Protein AF-A0A7W1SF21-F1 (afdb_monomer_lite)

Secondary structure (DSSP, 8-state):
-HHHHHHH--SSSS-TTHHHHHHHHHHHTT---GGG-SSHHHHHHHHIIIIIIIITHHHHHSS--HHHHHHTTT-S------PPPP---HHHHHHHHH----

Sequence (102 aa):
VKVAVNRVNVTQGPAGENGSRLRARLASEKKRLAILGDDDETANLQYIKHFVLDVASEGLRGVPSDREVGRQYGLEYAERFHYIGPGPNAVNHYIERHAEPL

pLDDT: mean 94.41, std 4.71, range [76.88, 98.5]

Foldseek 3Di:
DVLVVQCVPCPDFDAHQVQVVVQVVQVVVVHDDPQCPDDRVSSRSSCCQDQCQAVPVCVGPVDHHQCVVQVVVVGNGHDDDDDDDDDPPVVVVCCVVDPDDD

Radius of gyration: 21.03 Å; chains: 1; bounding box: 60×22×54 Å

Structure (mmCIF, N/CA/C/O backbone):
data_AF-A0A7W1SF21-F1
#
_entry.id   AF-A0A7W1SF21-F1
#
loop_
_atom_site.group_PDB
_atom_site.id
_atom_site.type_symbol
_atom_site.label_atom_id
_atom_site.label_alt_id
_atom_site.label_comp_id
_atom_site.label_asym_id
_atom_site.label_entity_id
_atom_site.label_seq_id
_atom_site.pdbx_PDB_ins_code
_atom_site.Cartn_x
_atom_site.Cartn_y
_atom_site.Cartn_z
_atom_site.occupancy
_atom_site.B_iso_or_equiv
_atom_site.auth_seq_id
_atom_site.auth_comp_id
_atom_site.auth_asym_id
_atom_site.auth_atom_id
_atom_site.pdbx_PDB_model_num
ATOM 1 N N . VAL A 1 1 ? -2.318 -10.436 -2.784 1.00 80.88 1 VAL A N 1
ATOM 2 C CA . VAL A 1 1 ? -0.859 -10.230 -2.980 1.00 80.88 1 VAL A CA 1
ATOM 3 C C . VAL A 1 1 ? -0.432 -8.791 -2.681 1.00 80.88 1 VAL A C 1
ATOM 5 O O . VAL A 1 1 ? 0.312 -8.611 -1.731 1.00 80.88 1 VAL A O 1
ATOM 8 N N . LYS A 1 2 ? -0.940 -7.762 -3.384 1.00 91.25 2 LYS A N 1
ATOM 9 C CA . LYS A 1 2 ? -0.529 -6.347 -3.202 1.00 91.25 2 LYS A CA 1
ATOM 10 C C . LYS A 1 2 ? -0.529 -5.839 -1.751 1.00 91.25 2 LYS A C 1
ATOM 12 O O . LYS A 1 2 ? 0.474 -5.303 -1.301 1.00 91.25 2 LYS A O 1
ATOM 17 N N . VAL A 1 3 ? -1.630 -6.034 -1.018 1.00 93.31 3 VAL A N 1
ATOM 18 C CA . VAL A 1 3 ? -1.767 -5.574 0.379 1.00 93.31 3 VAL A CA 1
ATOM 19 C C . VAL A 1 3 ? -0.692 -6.187 1.284 1.00 93.31 3 VAL A C 1
ATOM 21 O O . VAL A 1 3 ? -0.043 -5.466 2.031 1.00 93.31 3 VAL A O 1
ATOM 24 N N . ALA A 1 4 ? -0.448 -7.494 1.159 1.00 92.94 4 ALA A N 1
ATOM 25 C CA . ALA A 1 4 ? 0.569 -8.196 1.941 1.00 92.94 4 ALA A CA 1
ATOM 26 C C . ALA A 1 4 ? 1.997 -7.720 1.612 1.00 92.94 4 ALA A C 1
ATOM 28 O O . ALA A 1 4 ? 2.813 -7.566 2.514 1.00 92.94 4 ALA A O 1
ATOM 29 N N . VAL A 1 5 ? 2.289 -7.418 0.340 1.00 92.31 5 VAL A N 1
ATOM 30 C CA . VAL A 1 5 ? 3.588 -6.845 -0.064 1.00 92.31 5 VAL A CA 1
ATOM 31 C C . VAL A 1 5 ? 3.752 -5.423 0.480 1.00 92.31 5 VAL A C 1
ATOM 33 O O . VAL A 1 5 ? 4.786 -5.076 1.032 1.00 92.31 5 VAL A O 1
ATOM 36 N N . ASN A 1 6 ? 2.710 -4.599 0.413 1.00 93.00 6 ASN A N 1
ATOM 37 C CA . ASN A 1 6 ? 2.751 -3.256 0.989 1.00 93.00 6 ASN A CA 1
ATOM 38 C C . ASN A 1 6 ? 2.904 -3.285 2.523 1.00 93.00 6 ASN A C 1
ATOM 40 O O . ASN A 1 6 ? 3.527 -2.389 3.088 1.00 93.00 6 ASN A O 1
ATOM 44 N N . ARG A 1 7 ? 2.387 -4.315 3.206 1.00 96.12 7 ARG A N 1
ATOM 45 C CA . ARG A 1 7 ? 2.556 -4.487 4.658 1.00 96.12 7 ARG A CA 1
ATOM 46 C C . ARG A 1 7 ? 4.018 -4.679 5.054 1.00 96.12 7 ARG A C 1
ATOM 48 O O . ARG A 1 7 ? 4.402 -4.260 6.140 1.00 96.12 7 ARG A O 1
ATOM 55 N N . VAL A 1 8 ? 4.846 -5.295 4.210 1.00 93.81 8 VAL A N 1
ATOM 56 C CA . VAL A 1 8 ? 6.270 -5.498 4.536 1.00 93.81 8 VAL A CA 1
ATOM 57 C C . VAL A 1 8 ? 7.139 -4.258 4.277 1.00 93.81 8 VAL A C 1
ATOM 59 O O . VAL A 1 8 ? 8.273 -4.207 4.747 1.00 93.81 8 VAL A O 1
ATOM 62 N N . ASN A 1 9 ? 6.608 -3.218 3.622 1.00 89.94 9 ASN A N 1
ATOM 63 C CA . ASN A 1 9 ? 7.308 -1.948 3.394 1.00 89.94 9 ASN A CA 1
ATOM 64 C C . ASN A 1 9 ? 7.264 -1.051 4.646 1.00 89.94 9 ASN A C 1
ATOM 66 O O . ASN A 1 9 ? 6.506 -0.085 4.706 1.00 89.94 9 ASN A O 1
ATOM 70 N N . VAL A 1 10 ? 8.064 -1.390 5.662 1.00 90.38 10 VAL A N 1
ATOM 71 C CA . VAL A 1 10 ? 8.055 -0.721 6.982 1.00 90.38 10 VAL A CA 1
ATOM 72 C C . VAL A 1 10 ? 9.001 0.479 7.101 1.00 90.38 10 VAL A C 1
ATOM 74 O O . VAL A 1 10 ? 8.852 1.285 8.017 1.00 90.38 10 VAL A O 1
ATOM 77 N N . THR A 1 11 ? 9.982 0.606 6.204 1.00 82.62 11 THR A N 1
ATOM 78 C CA . THR A 1 11 ? 11.030 1.639 6.288 1.00 82.62 11 THR A CA 1
ATOM 79 C C . THR A 1 11 ? 10.662 2.920 5.550 1.00 82.62 11 THR A C 1
ATOM 81 O O . THR A 1 11 ? 10.878 4.012 6.070 1.00 82.62 11 THR A O 1
ATOM 84 N N . GLN A 1 12 ? 10.119 2.803 4.338 1.00 76.88 12 GLN A N 1
ATOM 85 C CA . GLN A 1 12 ? 9.771 3.935 3.487 1.00 76.88 12 GLN A CA 1
ATOM 86 C C . GLN A 1 12 ? 8.418 3.709 2.815 1.00 76.88 12 GLN A C 1
ATOM 88 O O . GLN A 1 12 ? 8.141 2.639 2.274 1.00 76.88 12 GLN A O 1
ATOM 93 N N . GLY A 1 13 ? 7.597 4.758 2.820 1.00 83.56 13 GLY A N 1
ATOM 94 C CA . GLY A 1 13 ? 6.306 4.791 2.147 1.00 83.56 13 GLY A CA 1
ATOM 95 C C . GLY A 1 13 ? 5.103 4.773 3.094 1.00 83.56 13 GLY A C 1
ATOM 96 O O . GLY A 1 13 ? 5.235 4.650 4.311 1.00 83.56 13 GLY A O 1
ATOM 97 N N . PRO A 1 14 ? 3.898 4.926 2.529 1.00 90.12 14 PRO A N 1
ATOM 98 C CA . PRO A 1 14 ? 2.676 5.130 3.298 1.00 90.12 14 PRO A CA 1
ATOM 99 C C . PRO A 1 14 ? 2.079 3.843 3.882 1.00 90.12 14 PRO A C 1
ATOM 101 O O . PRO A 1 14 ? 1.096 3.914 4.609 1.00 90.12 14 PRO A O 1
ATOM 104 N N . ALA A 1 15 ? 2.632 2.673 3.565 1.00 94.19 15 ALA A N 1
ATOM 105 C CA . ALA A 1 15 ? 2.119 1.376 3.995 1.00 94.19 15 ALA A CA 1
ATOM 106 C C . ALA A 1 15 ? 2.767 0.906 5.317 1.00 94.19 15 ALA A C 1
ATOM 108 O O . ALA A 1 15 ? 2.882 1.692 6.256 1.00 94.19 15 ALA A O 1
ATOM 109 N N . GLY A 1 16 ? 3.139 -0.373 5.427 1.00 95.62 16 GLY A N 1
ATO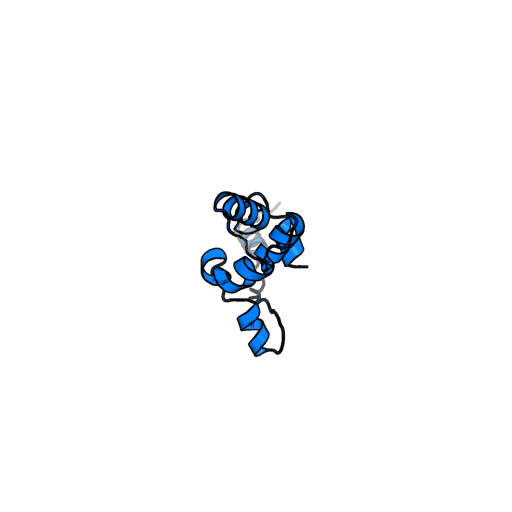M 110 C CA . GLY A 1 16 ? 3.749 -0.908 6.642 1.00 95.62 16 GLY A CA 1
ATOM 111 C C . GLY A 1 16 ? 2.789 -0.928 7.835 1.00 95.62 16 GLY A C 1
ATOM 112 O O . GLY A 1 16 ? 1.661 -1.411 7.739 1.00 95.62 16 GLY A O 1
ATOM 113 N N . GLU A 1 17 ? 3.248 -0.378 8.958 1.00 97.19 17 GLU A N 1
ATOM 114 C CA . GLU A 1 17 ? 2.565 -0.409 10.261 1.00 97.19 17 GLU A CA 1
ATOM 115 C C . GLU A 1 17 ? 1.677 0.821 10.522 1.00 97.19 17 GLU A C 1
ATOM 117 O O . GLU A 1 17 ? 1.293 1.120 11.654 1.00 97.19 17 GLU A O 1
ATOM 122 N N . ASN A 1 18 ? 1.365 1.605 9.488 1.00 96.94 18 ASN A N 1
ATOM 123 C CA . ASN A 1 18 ? 0.589 2.832 9.674 1.00 96.94 18 ASN A CA 1
ATOM 124 C C . ASN A 1 18 ? -0.856 2.571 10.134 1.00 96.94 18 ASN A C 1
ATOM 126 O O . ASN A 1 18 ? -1.454 3.443 10.765 1.00 96.94 18 ASN A O 1
ATOM 130 N N . GLY A 1 19 ? -1.399 1.374 9.895 1.00 97.44 19 GLY A N 1
ATOM 131 C CA . GLY A 1 19 ? -2.720 0.989 10.388 1.00 97.44 19 GLY A CA 1
ATOM 132 C C . GLY A 1 19 ? -2.766 0.826 11.905 1.00 97.44 19 GLY A C 1
ATOM 133 O O . GLY A 1 19 ? -3.642 1.403 12.552 1.00 97.44 19 GLY A O 1
ATOM 134 N N . SER A 1 20 ? -1.800 0.116 12.491 1.00 98.00 20 SER A N 1
ATOM 135 C CA . SER A 1 20 ? -1.690 -0.043 13.945 1.00 98.00 20 SER A CA 1
ATOM 136 C C . SER A 1 20 ? -1.401 1.293 14.633 1.00 98.00 20 SER A C 1
ATOM 138 O O . SER A 1 20 ? -2.036 1.624 15.636 1.00 98.00 20 SER A O 1
ATOM 140 N N . ARG A 1 21 ? -0.539 2.133 14.042 1.00 97.62 21 ARG A N 1
ATOM 141 C CA . ARG A 1 21 ? -0.276 3.500 14.530 1.00 97.62 21 ARG A CA 1
ATOM 142 C C . ARG A 1 21 ? -1.534 4.366 14.513 1.00 97.62 21 ARG A C 1
ATOM 144 O O . ARG A 1 21 ? -1.818 5.053 15.495 1.00 97.62 21 ARG A O 1
ATOM 151 N N . LEU A 1 22 ? -2.315 4.313 13.430 1.00 97.69 22 LEU A N 1
ATOM 152 C CA . LEU A 1 22 ? -3.591 5.022 13.343 1.00 97.69 22 LEU A CA 1
ATOM 153 C C . LEU A 1 22 ? -4.583 4.511 14.395 1.00 97.69 22 LEU A C 1
ATOM 155 O O . LEU A 1 22 ? -5.214 5.317 15.077 1.00 97.69 22 LEU A O 1
ATOM 159 N N . ARG A 1 23 ? -4.696 3.189 14.569 1.00 98.38 23 ARG A N 1
ATOM 160 C CA . ARG A 1 23 ? -5.555 2.566 15.586 1.00 98.38 23 ARG A CA 1
ATOM 161 C C . ARG A 1 23 ? -5.177 3.026 16.998 1.00 98.38 23 ARG A C 1
ATOM 163 O O . ARG A 1 23 ? -6.054 3.469 17.738 1.00 98.38 23 ARG A O 1
ATOM 170 N N . ALA A 1 24 ? -3.892 2.989 17.348 1.00 98.44 24 ALA A N 1
ATOM 171 C CA . ALA A 1 24 ? -3.388 3.437 18.646 1.00 98.44 24 ALA A CA 1
ATOM 172 C C . ALA A 1 24 ? -3.671 4.927 18.893 1.00 98.44 24 ALA A C 1
ATOM 174 O O . ALA A 1 24 ? -4.166 5.306 19.957 1.00 98.44 24 ALA A O 1
ATOM 175 N N . ARG A 1 25 ? -3.434 5.774 17.883 1.00 98.50 25 ARG A N 1
ATOM 176 C CA . ARG A 1 25 ? -3.755 7.202 17.952 1.00 98.50 25 ARG A CA 1
ATOM 177 C C . ARG A 1 25 ? -5.250 7.425 18.191 1.00 98.50 25 ARG A C 1
ATOM 179 O O . ARG A 1 25 ? -5.609 8.155 19.110 1.00 98.50 25 ARG A O 1
ATOM 186 N N . LEU A 1 26 ? -6.125 6.790 17.410 1.00 98.38 26 LEU A N 1
ATOM 187 C CA . LEU A 1 26 ? -7.575 6.925 17.578 1.00 98.38 26 LEU A CA 1
ATOM 188 C C . 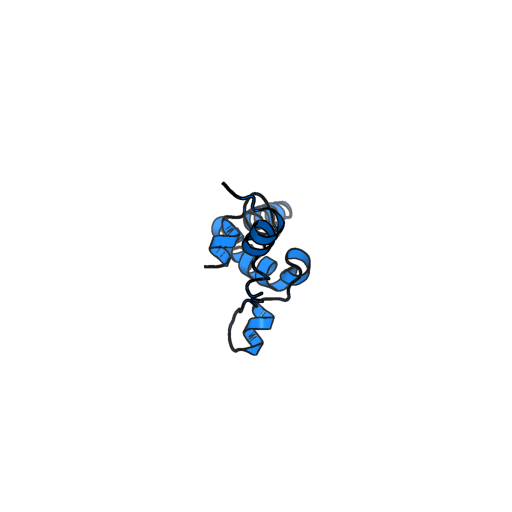LEU A 1 26 ? -8.020 6.485 18.977 1.00 98.38 26 LEU A C 1
ATOM 190 O O . LEU A 1 26 ? -8.806 7.192 19.604 1.00 98.38 26 LEU A O 1
ATOM 194 N N . ALA A 1 27 ? -7.463 5.391 19.500 1.00 98.06 27 ALA A N 1
ATOM 195 C CA . ALA A 1 27 ? -7.750 4.932 20.855 1.00 98.06 27 ALA A CA 1
ATOM 196 C C . ALA A 1 27 ? -7.360 5.975 21.920 1.00 98.06 27 ALA A C 1
ATOM 198 O O . ALA A 1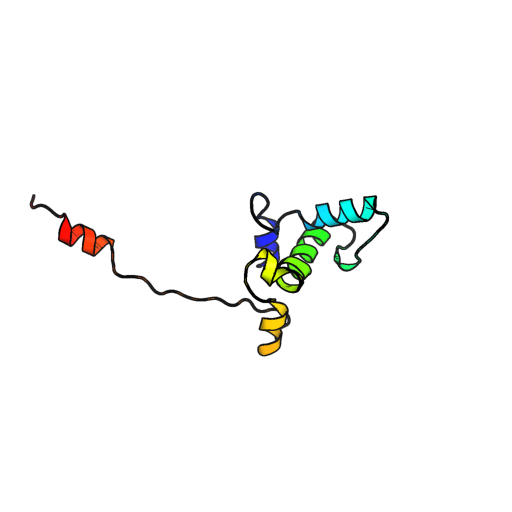 27 ? -8.155 6.240 22.822 1.00 98.06 27 ALA A O 1
ATOM 199 N N . SER A 1 28 ? -6.200 6.637 21.784 1.00 98.31 28 SER A N 1
ATOM 200 C CA . SER A 1 28 ? -5.816 7.742 22.683 1.00 98.31 28 SER A CA 1
ATOM 201 C C . SER A 1 28 ? -6.766 8.946 22.604 1.00 98.31 28 SER A C 1
ATOM 203 O O . SER A 1 28 ? -6.962 9.652 23.590 1.00 98.31 28 SER A O 1
ATOM 205 N N . GLU A 1 29 ? -7.423 9.136 21.457 1.00 98.44 29 GLU A N 1
ATOM 206 C CA . GLU A 1 29 ? -8.451 10.156 21.237 1.00 98.44 29 GLU A CA 1
ATOM 207 C C . GLU A 1 29 ? -9.868 9.680 21.631 1.00 98.44 29 GLU A C 1
ATOM 209 O O . GLU A 1 29 ? -10.839 10.394 21.381 1.00 98.44 29 GLU A O 1
ATOM 214 N N . LYS A 1 30 ? -10.020 8.484 22.227 1.00 98.38 30 LYS A N 1
ATOM 215 C CA . LYS A 1 30 ? -11.316 7.828 22.515 1.00 98.38 30 LYS A CA 1
ATOM 216 C C . LYS A 1 30 ? -12.194 7.625 21.269 1.00 98.38 30 LYS A C 1
ATOM 218 O O . LYS A 1 30 ? -13.422 7.655 21.346 1.00 98.38 30 LYS A O 1
ATOM 223 N N . LYS A 1 31 ? -11.568 7.412 20.111 1.00 98.50 31 LYS A N 1
ATOM 224 C CA . LYS A 1 31 ? -12.211 7.152 18.816 1.00 98.50 31 LYS A CA 1
ATOM 225 C C . LYS A 1 31 ? -11.872 5.751 18.315 1.00 98.50 31 LYS A C 1
ATOM 227 O O . LYS A 1 31 ? -10.881 5.145 18.714 1.00 98.50 31 LYS A O 1
ATOM 232 N N . ARG A 1 32 ? -12.679 5.252 17.378 1.00 97.44 32 ARG A N 1
ATOM 233 C CA . ARG A 1 32 ? -12.441 3.989 16.672 1.00 97.44 32 ARG A CA 1
ATOM 234 C C . ARG A 1 32 ? -12.913 4.097 15.227 1.00 97.44 32 ARG A C 1
ATOM 236 O O . ARG A 1 32 ? -13.929 4.726 14.950 1.00 97.44 32 ARG A O 1
ATOM 243 N N . LEU A 1 33 ? -12.206 3.416 14.329 1.00 97.81 33 LEU A N 1
ATOM 244 C CA . LEU A 1 33 ? -12.688 3.095 12.988 1.00 97.81 33 LEU A CA 1
ATOM 245 C C . LEU A 1 33 ? -12.903 1.586 12.894 1.00 97.81 33 LEU A C 1
ATOM 247 O O . LEU A 1 33 ? -11.955 0.822 13.046 1.00 97.81 33 LEU A O 1
ATOM 251 N N . ALA A 1 34 ? -14.144 1.156 12.648 1.00 98.06 34 ALA A N 1
ATOM 252 C CA . ALA A 1 34 ? -14.489 -0.268 12.586 1.00 98.06 34 ALA A CA 1
ATOM 253 C C . ALA A 1 34 ? -13.681 -1.021 11.517 1.00 98.06 34 ALA A C 1
ATOM 255 O O . ALA A 1 34 ? -13.273 -2.155 11.745 1.00 98.06 34 ALA A O 1
ATOM 256 N N . ILE A 1 35 ? -13.378 -0.358 10.396 1.00 97.38 35 ILE A N 1
ATOM 257 C CA . ILE A 1 35 ? -12.595 -0.932 9.296 1.00 97.38 35 ILE A CA 1
ATOM 258 C C . ILE A 1 35 ? -11.173 -1.339 9.697 1.00 97.38 35 ILE A C 1
ATOM 260 O O . ILE A 1 35 ? -10.601 -2.181 9.026 1.00 97.38 35 ILE A O 1
ATOM 264 N N . LEU A 1 36 ? -10.597 -0.783 10.771 1.00 97.88 36 LEU A N 1
ATOM 265 C CA . LEU A 1 36 ? -9.251 -1.153 11.230 1.00 97.88 36 LEU A CA 1
ATOM 266 C C . LEU A 1 36 ? -9.238 -2.455 12.049 1.00 97.88 36 LEU A C 1
ATOM 268 O O . LEU A 1 36 ? -8.172 -2.898 12.455 1.00 97.88 36 LEU A O 1
ATOM 272 N N . GLY A 1 37 ? -10.397 -3.071 12.298 1.00 97.31 37 GLY A N 1
ATOM 273 C CA . GLY A 1 37 ? -10.486 -4.293 13.091 1.00 97.31 37 GLY A CA 1
ATOM 274 C C . GLY A 1 37 ? -10.074 -4.098 14.551 1.00 97.31 37 GLY A C 1
ATOM 275 O O . GLY A 1 37 ? -10.073 -2.981 15.081 1.00 97.31 37 GLY A O 1
ATOM 276 N N . ASP A 1 38 ? -9.771 -5.214 15.209 1.00 97.12 38 ASP A N 1
ATOM 277 C CA . ASP A 1 38 ? -9.507 -5.259 16.649 1.00 97.12 38 ASP A CA 1
ATOM 278 C C . ASP A 1 38 ? -8.033 -5.536 16.989 1.00 97.12 38 ASP A C 1
ATOM 280 O O . ASP A 1 38 ? -7.623 -5.273 18.121 1.00 97.12 38 ASP A O 1
ATOM 284 N N . ASP A 1 39 ? -7.224 -5.962 16.016 1.00 98.06 39 ASP A N 1
ATOM 285 C CA . ASP A 1 39 ? -5.792 -6.239 16.154 1.00 98.06 39 ASP A CA 1
ATOM 286 C C . ASP A 1 39 ? -4.940 -5.445 15.149 1.00 98.06 39 ASP A C 1
ATOM 288 O O . ASP A 1 39 ? -5.434 -4.894 14.162 1.00 98.06 39 ASP A O 1
ATOM 292 N N . ASP A 1 40 ? -3.640 -5.369 15.424 1.00 98.12 40 ASP A N 1
ATOM 293 C CA . ASP A 1 40 ? -2.708 -4.530 14.673 1.00 98.12 40 ASP A CA 1
ATOM 294 C C . ASP A 1 40 ? -2.421 -5.052 13.258 1.00 98.12 40 ASP A C 1
ATOM 296 O O . ASP A 1 40 ? -2.231 -4.248 12.342 1.00 98.12 40 ASP A O 1
ATOM 300 N N . GLU A 1 41 ? -2.421 -6.371 13.045 1.00 97.75 41 GLU A N 1
ATOM 301 C CA . GLU A 1 41 ? -2.191 -6.939 11.714 1.00 97.75 41 GLU A CA 1
ATOM 302 C C . GLU A 1 41 ? -3.398 -6.660 10.813 1.00 97.75 41 GLU A C 1
ATOM 304 O O . GLU A 1 41 ? -3.239 -6.134 9.708 1.00 97.75 41 GLU A O 1
ATOM 309 N N . THR A 1 42 ? -4.614 -6.885 11.318 1.00 98.31 42 THR A N 1
ATOM 310 C CA . THR A 1 42 ? -5.847 -6.490 10.630 1.00 98.31 42 THR A CA 1
ATOM 311 C C . THR A 1 42 ? -5.854 -4.990 10.339 1.00 98.31 42 THR A C 1
ATOM 313 O O . THR A 1 42 ? -6.142 -4.592 9.206 1.00 98.31 42 THR A O 1
ATOM 316 N N . ALA A 1 43 ? -5.469 -4.150 11.305 1.00 98.50 43 ALA A N 1
ATOM 317 C CA . ALA A 1 43 ? -5.413 -2.704 11.114 1.00 98.50 43 ALA A CA 1
ATOM 318 C C . ALA A 1 43 ? -4.478 -2.308 9.967 1.00 98.50 43 ALA A C 1
ATOM 320 O O . ALA A 1 43 ? -4.849 -1.474 9.142 1.00 98.50 43 ALA A O 1
ATOM 321 N N . ASN A 1 44 ? -3.297 -2.920 9.870 1.00 98.44 44 ASN A N 1
ATOM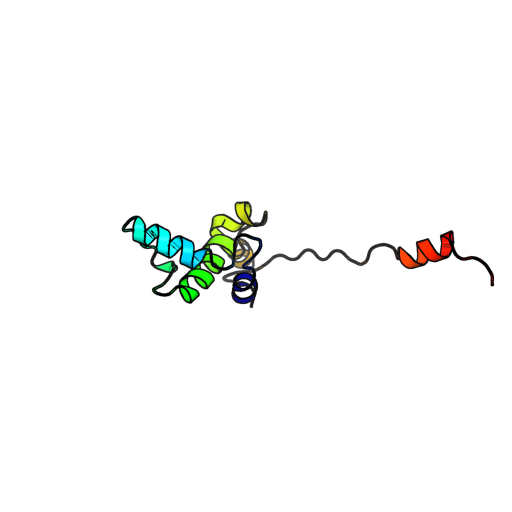 322 C CA . ASN A 1 44 ? -2.334 -2.646 8.802 1.00 98.44 44 ASN A CA 1
ATOM 323 C C . ASN A 1 44 ? -2.865 -3.051 7.424 1.00 98.44 44 ASN A C 1
ATOM 325 O O . ASN A 1 44 ? -2.830 -2.250 6.485 1.00 98.44 44 ASN A O 1
ATOM 329 N N . LEU A 1 45 ? -3.416 -4.262 7.300 1.00 98.25 45 LEU A N 1
ATOM 330 C CA . LEU A 1 45 ? -3.961 -4.755 6.033 1.00 98.25 45 LEU A CA 1
ATOM 331 C C . LEU A 1 45 ? -5.134 -3.891 5.550 1.00 98.25 45 LEU A C 1
ATOM 333 O O . LEU A 1 45 ? -5.198 -3.518 4.374 1.00 98.25 45 LEU A O 1
ATOM 337 N N . GLN A 1 46 ? -6.039 -3.531 6.460 1.00 98.25 46 GLN A N 1
ATOM 338 C CA . GLN A 1 46 ? -7.206 -2.715 6.135 1.00 98.25 46 GLN A CA 1
ATOM 339 C C . GLN A 1 46 ? -6.832 -1.261 5.864 1.00 98.25 46 GLN A C 1
ATOM 341 O O . GLN A 1 46 ? -7.384 -0.647 4.950 1.00 98.25 46 GLN A O 1
ATOM 346 N N . TYR A 1 47 ? -5.845 -0.726 6.586 1.00 98.25 47 TYR A N 1
ATOM 347 C CA . TYR A 1 47 ? -5.312 0.600 6.309 1.00 98.25 47 TYR A CA 1
ATOM 348 C C . TYR A 1 47 ? -4.777 0.690 4.876 1.00 98.25 47 TYR A C 1
ATOM 350 O O . TYR A 1 47 ? -5.118 1.604 4.124 1.00 98.25 47 TYR A O 1
ATOM 358 N N . ILE A 1 48 ? -3.995 -0.308 4.460 1.00 98.06 48 ILE A N 1
ATOM 359 C CA . ILE A 1 48 ? -3.471 -0.371 3.098 1.00 98.06 48 ILE A CA 1
ATOM 360 C C . ILE A 1 48 ? -4.622 -0.473 2.090 1.00 98.06 48 ILE A C 1
ATOM 362 O O . ILE A 1 48 ? -4.673 0.321 1.154 1.00 98.06 48 ILE A O 1
ATOM 366 N N . LYS A 1 49 ? -5.568 -1.401 2.284 1.00 97.88 49 LYS A N 1
ATOM 367 C CA . LYS A 1 49 ? -6.676 -1.624 1.338 1.00 97.88 49 LYS A CA 1
ATOM 368 C C . LYS A 1 49 ? -7.578 -0.393 1.163 1.00 97.88 49 LYS A C 1
ATOM 370 O O . LYS A 1 49 ? -7.984 -0.101 0.041 1.00 97.88 49 LYS A O 1
ATOM 375 N N . HIS A 1 50 ? -7.907 0.305 2.248 1.00 98.06 50 HIS A N 1
ATOM 376 C CA . HIS A 1 50 ? -8.924 1.362 2.232 1.00 98.06 50 HIS A CA 1
ATOM 377 C C . HIS A 1 50 ? -8.366 2.783 2.140 1.00 98.06 50 HIS A C 1
ATOM 379 O O . HIS A 1 50 ? -9.050 3.661 1.622 1.00 98.06 50 HIS A O 1
ATOM 385 N N . PHE A 1 51 ? -7.143 3.032 2.606 1.00 97.56 51 PHE A N 1
ATOM 386 C CA . PHE A 1 51 ? -6.544 4.365 2.536 1.00 97.56 51 PHE A CA 1
ATOM 387 C C . PHE A 1 51 ? -5.477 4.423 1.454 1.00 97.56 51 PHE A C 1
ATOM 389 O O . PHE A 1 51 ? -5.608 5.210 0.522 1.00 97.56 51 PHE A O 1
ATOM 396 N N . VAL A 1 52 ? -4.460 3.559 1.524 1.00 97.19 52 VAL A N 1
ATOM 397 C CA . VAL A 1 52 ? -3.335 3.604 0.574 1.00 97.19 52 VAL A CA 1
ATOM 398 C C . VAL A 1 52 ? -3.784 3.281 -0.853 1.00 97.19 52 VAL A C 1
ATOM 400 O O . VAL A 1 52 ? -3.331 3.932 -1.789 1.00 97.19 52 VAL A O 1
ATOM 403 N N . LEU A 1 53 ? -4.664 2.290 -1.028 1.00 97.19 53 LEU A N 1
ATOM 404 C CA . LEU A 1 53 ? -5.127 1.853 -2.350 1.00 97.19 53 LEU A CA 1
ATOM 405 C C . LEU A 1 53 ? -6.398 2.559 -2.842 1.00 97.19 53 LEU A C 1
ATOM 407 O O . LEU A 1 53 ? -6.811 2.343 -3.978 1.00 97.19 53 LEU A O 1
ATOM 411 N N . ASP A 1 54 ? -7.031 3.382 -2.008 1.00 97.56 54 ASP A N 1
ATOM 412 C CA . ASP A 1 54 ? -8.334 3.973 -2.321 1.00 97.56 54 ASP A CA 1
ATOM 413 C C . ASP A 1 54 ? -8.395 5.442 -1.889 1.00 97.56 54 ASP A C 1
ATOM 415 O O . ASP A 1 54 ? -7.933 6.307 -2.632 1.00 97.56 54 ASP A O 1
ATOM 419 N N . VAL A 1 55 ? -8.878 5.733 -0.677 1.00 97.06 55 VAL A N 1
ATOM 420 C CA . VAL A 1 55 ? -9.252 7.095 -0.246 1.00 97.06 55 VAL A CA 1
ATOM 421 C C . VAL A 1 55 ? -8.11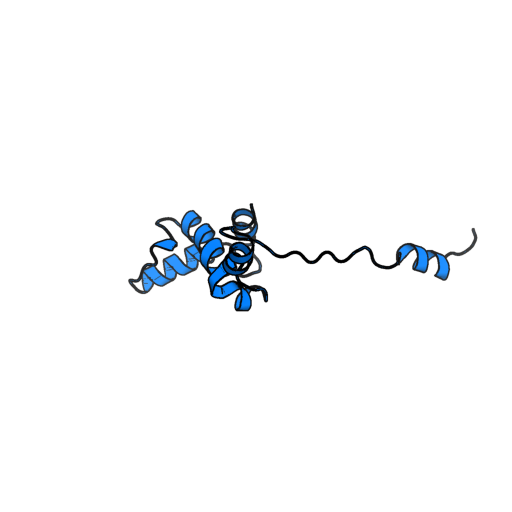0 8.112 -0.338 1.00 97.06 55 VAL A C 1
ATOM 423 O O . VAL A 1 55 ? -8.345 9.273 -0.657 1.00 97.06 55 VAL A O 1
ATOM 426 N N . ALA A 1 56 ? -6.877 7.699 -0.048 1.00 96.44 56 ALA A N 1
ATOM 427 C CA . ALA A 1 56 ? -5.704 8.570 -0.028 1.00 96.44 56 ALA A CA 1
ATOM 428 C C . ALA A 1 56 ? -4.704 8.242 -1.150 1.00 96.44 56 ALA A C 1
ATOM 430 O O . ALA A 1 56 ? -3.583 8.750 -1.133 1.00 96.44 56 ALA A O 1
ATOM 431 N N . SER A 1 57 ? -5.084 7.403 -2.123 1.00 95.69 57 SER A N 1
ATOM 432 C CA . SER A 1 57 ? -4.162 6.907 -3.151 1.00 95.69 57 SER A CA 1
ATOM 433 C C . SER A 1 57 ? -3.506 8.040 -3.942 1.00 95.69 57 SER A C 1
ATOM 435 O O . SER A 1 57 ? -2.290 8.036 -4.116 1.00 95.69 57 SER A O 1
ATOM 437 N N . GLU A 1 58 ? -4.269 9.056 -4.349 1.00 94.94 58 GLU A N 1
ATOM 438 C CA . GLU A 1 58 ? -3.730 10.169 -5.139 1.00 94.94 58 GLU A CA 1
ATOM 439 C C . GLU A 1 58 ? -2.671 10.963 -4.361 1.00 94.94 58 GLU A C 1
ATOM 441 O O . GLU A 1 58 ? -1.574 11.188 -4.865 1.00 94.94 58 GLU A O 1
ATOM 446 N N . GLY A 1 59 ? -2.942 11.291 -3.094 1.00 95.38 59 GLY A N 1
ATOM 447 C CA . GLY A 1 59 ? -1.998 12.023 -2.246 1.00 95.38 59 GLY A CA 1
ATOM 448 C C . GLY A 1 59 ? -0.788 11.2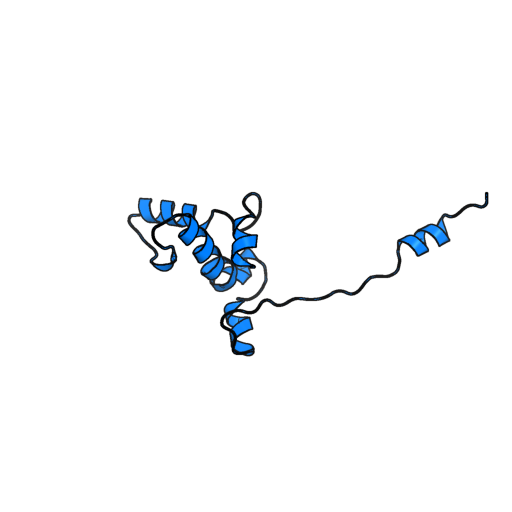00 -1.787 1.00 95.38 59 GLY A C 1
ATOM 449 O O . GLY A 1 59 ? 0.279 11.760 -1.557 1.00 95.38 59 GLY A O 1
ATOM 450 N N . LEU A 1 60 ? -0.933 9.878 -1.646 1.00 93.44 60 LEU A N 1
ATOM 451 C CA . LEU A 1 60 ? 0.122 9.003 -1.117 1.00 93.44 60 LEU A CA 1
ATOM 452 C C . LEU A 1 60 ? 0.978 8.342 -2.203 1.00 93.44 60 LEU A C 1
ATOM 454 O O . LEU A 1 60 ? 2.137 8.016 -1.951 1.00 93.44 60 LEU A O 1
ATOM 458 N N . ARG A 1 61 ? 0.403 8.086 -3.381 1.00 92.06 61 ARG A N 1
ATOM 459 C CA . ARG A 1 61 ? 1.032 7.329 -4.476 1.00 92.06 61 ARG A CA 1
ATOM 460 C C . ARG A 1 61 ? 1.091 8.104 -5.791 1.00 92.06 61 ARG A C 1
ATOM 462 O O . ARG A 1 61 ? 1.730 7.619 -6.719 1.00 92.06 61 ARG A O 1
ATOM 469 N N . GLY A 1 62 ? 0.404 9.244 -5.911 1.00 93.38 62 GLY A N 1
ATOM 470 C CA . GLY A 1 62 ? 0.298 9.980 -7.175 1.00 93.38 62 GLY A CA 1
ATOM 471 C C . GLY A 1 62 ? -0.499 9.237 -8.252 1.00 93.38 62 GLY A C 1
ATOM 472 O O . GLY A 1 62 ? -0.349 9.529 -9.437 1.00 93.38 62 GLY A O 1
ATOM 473 N N . VAL A 1 63 ? -1.315 8.247 -7.867 1.00 93.06 63 VAL A N 1
ATOM 474 C CA . VAL A 1 63 ? -2.172 7.484 -8.785 1.00 93.06 63 VAL A CA 1
ATOM 475 C C . VAL A 1 63 ? -3.608 7.403 -8.251 1.00 93.06 63 VAL A C 1
ATOM 477 O O . VAL A 1 63 ? -3.791 7.381 -7.032 1.00 93.06 63 VAL A O 1
ATOM 480 N N . PRO A 1 64 ? -4.626 7.323 -9.130 1.00 95.50 64 PRO A N 1
ATOM 481 C CA . PRO A 1 64 ? -6.032 7.199 -8.755 1.00 95.50 64 PRO A CA 1
ATOM 482 C C . PRO A 1 64 ? -6.313 5.998 -7.856 1.00 95.50 64 PRO A C 1
ATOM 484 O O . PRO A 1 64 ? -5.499 5.078 -7.752 1.00 95.50 64 PRO A O 1
ATOM 487 N N . SER A 1 65 ? -7.499 5.997 -7.251 1.00 97.31 65 SER A N 1
ATOM 488 C CA . SER A 1 65 ? -8.004 4.873 -6.463 1.00 97.31 65 SER A CA 1
ATOM 489 C C . SER A 1 65 ? -8.039 3.586 -7.292 1.00 97.31 65 SER A C 1
ATOM 491 O O . SER A 1 65 ? -8.655 3.533 -8.359 1.00 97.31 65 SER A O 1
ATOM 493 N N . ASP A 1 66 ? -7.445 2.512 -6.768 1.00 97.38 66 ASP A N 1
ATOM 494 C CA . ASP A 1 66 ? -7.527 1.190 -7.393 1.00 97.38 66 ASP A CA 1
ATOM 495 C C . ASP A 1 66 ? -8.978 0.667 -7.376 1.00 97.38 66 ASP A C 1
ATOM 497 O O . ASP A 1 66 ? -9.372 -0.109 -8.248 1.00 97.38 66 ASP A O 1
ATOM 501 N N . ARG A 1 67 ? -9.815 1.107 -6.420 1.00 97.50 67 ARG A N 1
ATOM 502 C CA . ARG A 1 67 ? -11.253 0.783 -6.398 1.00 97.50 67 ARG A CA 1
ATOM 503 C C . ARG A 1 67 ? -11.990 1.477 -7.542 1.00 97.50 67 ARG A C 1
ATOM 505 O O . ARG A 1 67 ? -12.836 0.861 -8.186 1.00 97.50 67 ARG A O 1
ATOM 512 N N . GLU A 1 68 ? -11.686 2.745 -7.804 1.00 96.69 68 GLU A N 1
ATOM 513 C CA . GLU A 1 68 ? -12.280 3.488 -8.921 1.00 96.69 68 GLU A CA 1
ATOM 514 C C . GLU A 1 68 ? -11.881 2.890 -10.273 1.00 96.69 68 GLU A C 1
ATOM 516 O O . GLU A 1 68 ? -12.749 2.648 -11.113 1.00 96.69 68 GLU A O 1
ATOM 521 N N . VAL A 1 69 ? -10.597 2.565 -10.451 1.00 96.81 69 VAL A N 1
ATOM 522 C CA . VAL A 1 69 ? -10.109 1.868 -11.649 1.00 96.81 69 VAL A CA 1
ATOM 523 C C . VAL A 1 69 ? -10.817 0.521 -11.805 1.00 96.81 69 VAL A C 1
ATOM 525 O O . VAL A 1 69 ? -11.310 0.215 -12.885 1.00 96.81 69 VAL A O 1
ATOM 528 N N . GLY A 1 70 ? -10.927 -0.272 -10.733 1.00 97.38 70 GLY A N 1
ATOM 529 C CA . GLY A 1 70 ? -11.588 -1.581 -10.765 1.00 97.38 70 GLY A CA 1
ATOM 530 C C . GLY A 1 70 ? -13.038 -1.524 -11.239 1.00 97.38 70 GLY A C 1
ATOM 531 O O . GLY A 1 70 ? -13.441 -2.340 -12.073 1.00 97.38 70 GLY A O 1
ATOM 532 N N . ARG A 1 71 ? -13.804 -0.524 -10.784 1.00 97.25 71 ARG A N 1
ATOM 533 C CA . ARG A 1 71 ? -15.218 -0.346 -11.161 1.00 97.25 71 ARG A CA 1
ATOM 534 C C . ARG A 1 71 ? -15.428 -0.257 -12.670 1.00 97.25 71 ARG A C 1
ATOM 536 O O . ARG A 1 71 ? -16.418 -0.790 -13.159 1.00 97.25 71 ARG A O 1
ATOM 543 N N . GLN A 1 72 ? -14.496 0.353 -13.402 1.00 96.00 72 GLN A N 1
ATOM 544 C CA . GLN A 1 72 ? -14.565 0.476 -14.865 1.00 96.00 72 GLN A CA 1
ATOM 545 C C . GLN A 1 72 ? -14.529 -0.885 -15.580 1.00 96.00 72 GLN A C 1
ATOM 547 O O . GLN A 1 72 ? -14.992 -0.998 -16.710 1.00 96.00 72 GLN A O 1
ATOM 552 N N . TYR A 1 73 ? -14.022 -1.921 -14.906 1.00 96.38 73 TYR A N 1
ATOM 553 C CA . TYR A 1 73 ? -13.850 -3.273 -15.438 1.00 96.38 73 TYR A CA 1
ATOM 554 C C . TYR A 1 73 ? -14.676 -4.325 -14.680 1.00 96.38 73 TYR A C 1
ATOM 556 O O . TYR A 1 73 ? -14.451 -5.520 -14.854 1.00 96.38 73 TYR A O 1
ATOM 564 N N . GLY A 1 74 ? -15.611 -3.910 -13.814 1.00 97.31 74 GLY A N 1
ATOM 565 C CA . GLY A 1 74 ? -16.413 -4.835 -13.002 1.00 97.31 74 GLY A CA 1
ATOM 566 C C . GLY A 1 74 ? -15.631 -5.543 -11.886 1.00 97.31 74 GLY A C 1
ATOM 567 O O . GLY A 1 74 ? -16.064 -6.586 -11.401 1.00 97.31 74 GLY A O 1
ATOM 568 N N . LEU A 1 75 ? -14.487 -4.994 -11.472 1.00 97.25 75 LEU A N 1
ATOM 569 C CA . LEU A 1 75 ? -13.647 -5.514 -10.391 1.00 97.25 75 LEU A CA 1
ATOM 570 C C . LEU A 1 75 ? -13.811 -4.665 -9.125 1.00 97.25 75 LEU A C 1
ATOM 572 O O . LEU A 1 75 ? -14.056 -3.462 -9.195 1.00 97.25 75 LEU A O 1
ATOM 576 N N . GLU A 1 76 ? -13.628 -5.266 -7.944 1.00 96.31 76 GLU A N 1
ATOM 577 C CA . GLU A 1 76 ? -13.645 -4.491 -6.692 1.00 96.31 76 GLU A CA 1
ATOM 578 C C . GLU A 1 76 ? -12.446 -3.529 -6.615 1.00 96.31 76 GLU A C 1
ATOM 580 O O . GLU A 1 76 ? -12.592 -2.400 -6.156 1.00 96.31 76 GLU A O 1
ATOM 585 N N . TYR A 1 77 ? -11.278 -3.981 -7.078 1.00 97.19 77 TYR A N 1
ATOM 586 C CA . TYR A 1 77 ? -10.033 -3.220 -7.165 1.00 97.19 77 TYR A CA 1
ATOM 587 C C . TYR A 1 77 ? -9.268 -3.645 -8.422 1.00 97.19 77 TYR A C 1
ATOM 589 O O . TYR A 1 77 ? -9.229 -4.834 -8.742 1.00 97.19 77 TYR A O 1
ATOM 597 N N . ALA A 1 78 ? -8.617 -2.699 -9.093 1.00 96.38 78 ALA A N 1
ATOM 598 C CA . ALA A 1 78 ? -7.681 -2.962 -10.178 1.00 96.38 78 ALA A CA 1
ATOM 599 C C . ALA A 1 78 ? -6.522 -1.962 -10.145 1.00 96.38 78 ALA A C 1
ATOM 601 O O . ALA A 1 78 ? -6.727 -0.774 -9.920 1.00 96.38 78 ALA A O 1
ATOM 602 N N . GLU A 1 79 ? -5.311 -2.451 -10.401 1.00 92.38 79 GLU A N 1
ATOM 603 C CA . GLU A 1 79 ? -4.107 -1.626 -10.491 1.00 92.38 79 GLU A CA 1
ATOM 604 C C . GLU A 1 79 ? -3.762 -1.362 -11.961 1.00 92.38 79 GLU A C 1
ATOM 606 O O . GLU A 1 79 ? -3.803 -2.269 -12.796 1.00 92.38 79 GLU A O 1
ATOM 611 N N . ARG A 1 80 ? -3.397 -0.116 -12.281 1.00 89.88 80 ARG A N 1
ATOM 612 C CA . ARG A 1 80 ? -2.911 0.256 -13.615 1.00 89.88 80 ARG A CA 1
ATOM 613 C C . ARG A 1 80 ? -1.405 0.057 -13.681 1.00 89.88 80 ARG A C 1
ATOM 615 O O . ARG A 1 80 ? -0.680 0.552 -12.824 1.00 89.88 80 ARG A O 1
ATOM 622 N N . PHE A 1 81 ? -0.938 -0.573 -14.750 1.00 88.56 81 PHE A N 1
ATOM 623 C CA . PHE A 1 81 ? 0.484 -0.692 -15.048 1.00 88.56 81 PHE A CA 1
ATOM 624 C C . PHE A 1 81 ? 0.783 -0.009 -16.377 1.00 88.56 81 PHE A C 1
ATOM 626 O O . PHE A 1 81 ? 0.034 -0.157 -17.341 1.00 88.56 81 PHE A O 1
ATOM 633 N N . HIS A 1 82 ? 1.886 0.733 -16.425 1.00 88.25 82 HIS A N 1
ATOM 634 C CA . HIS A 1 82 ? 2.440 1.252 -17.666 1.00 88.25 82 HIS A CA 1
ATOM 635 C C . HIS A 1 82 ? 3.746 0.515 -17.948 1.00 88.25 82 HIS A C 1
ATOM 637 O O . HIS A 1 82 ? 4.711 0.640 -17.197 1.00 88.25 82 HIS A O 1
ATOM 643 N N . TYR A 1 83 ? 3.753 -0.293 -19.003 1.00 89.00 83 TYR A N 1
ATOM 644 C CA . TYR A 1 83 ? 4.956 -0.972 -19.456 1.00 89.00 83 TYR A CA 1
ATOM 645 C C . TYR A 1 83 ? 5.734 -0.053 -20.398 1.00 89.00 83 TYR A C 1
ATOM 647 O O . TYR A 1 83 ? 5.222 0.337 -21.447 1.00 89.00 83 TYR A O 1
ATOM 655 N N . ILE A 1 84 ? 6.972 0.265 -20.022 1.00 88.88 84 ILE A N 1
ATOM 656 C CA . ILE A 1 84 ? 7.941 0.927 -20.894 1.00 88.88 84 ILE A CA 1
ATOM 657 C C . ILE A 1 84 ? 8.863 -0.167 -21.429 1.00 88.88 84 ILE A C 1
ATOM 659 O O . ILE A 1 84 ? 9.512 -0.871 -20.654 1.00 88.88 84 ILE A O 1
ATOM 663 N N . GLY A 1 85 ? 8.875 -0.333 -22.751 1.00 88.44 85 GLY A N 1
ATOM 664 C CA . GLY A 1 85 ? 9.713 -1.320 -23.428 1.00 88.44 85 GLY A CA 1
ATOM 665 C C . GLY A 1 85 ? 11.213 -1.055 -23.251 1.00 88.44 85 GLY A C 1
ATOM 666 O O . GLY A 1 85 ? 11.604 0.016 -22.779 1.00 88.44 85 GLY A O 1
ATOM 667 N N . PRO A 1 86 ? 12.072 -2.018 -23.632 1.00 86.44 86 PRO A N 1
ATOM 668 C CA . PRO A 1 86 ? 13.513 -1.821 -23.570 1.00 86.44 86 PRO A CA 1
ATOM 669 C C . PRO A 1 86 ? 13.911 -0.591 -24.394 1.00 86.44 86 PRO A C 1
ATOM 671 O O . PRO A 1 86 ? 13.519 -0.447 -25.553 1.00 86.44 86 PRO A O 1
ATOM 674 N N . GLY A 1 87 ? 14.688 0.299 -23.776 1.00 83.75 87 GLY A N 1
ATOM 675 C CA . GLY A 1 87 ? 15.328 1.405 -24.480 1.00 83.75 87 GLY A CA 1
ATOM 676 C C . GLY A 1 87 ? 16.427 0.913 -25.434 1.00 83.75 87 GLY A C 1
ATOM 677 O O . GLY A 1 87 ? 16.722 -0.286 -25.481 1.00 83.75 87 GLY A O 1
ATOM 678 N N . PRO A 1 88 ? 17.071 1.825 -26.183 1.00 83.81 88 PRO A N 1
ATOM 679 C CA . PRO A 1 88 ? 18.220 1.493 -27.022 1.00 83.81 88 PRO A CA 1
ATOM 680 C C . PRO A 1 88 ? 19.290 0.741 -26.222 1.00 83.81 88 PRO A C 1
ATOM 682 O O . PRO A 1 88 ? 19.510 1.041 -25.046 1.00 83.81 88 PRO A O 1
ATOM 685 N N . ASN A 1 89 ? 19.967 -0.226 -26.849 1.00 88.69 89 ASN A N 1
ATOM 686 C CA . ASN A 1 89 ? 20.985 -1.032 -26.178 1.00 88.69 89 ASN A CA 1
ATOM 687 C C . ASN A 1 89 ? 22.229 -0.178 -25.873 1.00 88.69 89 ASN A C 1
ATOM 689 O O . ASN A 1 89 ? 23.175 -0.105 -26.656 1.00 88.69 89 ASN A O 1
ATOM 693 N N . ALA A 1 90 ? 22.206 0.480 -24.714 1.00 90.25 90 ALA A N 1
ATOM 694 C CA . ALA A 1 90 ? 23.262 1.372 -24.257 1.00 90.25 90 ALA A CA 1
ATOM 695 C C . ALA A 1 90 ? 24.613 0.658 -24.112 1.00 90.25 90 ALA A C 1
ATOM 697 O O . ALA A 1 90 ? 25.648 1.282 -24.326 1.00 90.25 90 ALA A O 1
ATOM 698 N N . VAL A 1 91 ? 24.606 -0.644 -23.797 1.00 91.25 91 VAL A N 1
ATOM 699 C CA . VAL A 1 91 ? 25.824 -1.459 -23.700 1.00 91.25 91 VAL A CA 1
ATOM 700 C C . VAL A 1 91 ? 26.470 -1.600 -25.073 1.00 91.25 91 VAL A C 1
ATOM 702 O O . VAL A 1 91 ? 27.654 -1.309 -25.211 1.00 91.25 91 VAL A O 1
ATOM 705 N N . ASN A 1 92 ? 25.694 -1.943 -26.105 1.00 92.94 92 ASN A N 1
ATOM 706 C CA . ASN A 1 92 ? 26.210 -2.002 -27.475 1.00 92.94 92 ASN A CA 1
ATOM 707 C C . ASN A 1 92 ? 26.741 -0.639 -27.928 1.00 92.94 92 ASN A C 1
ATOM 709 O O . ASN A 1 92 ? 27.854 -0.561 -28.430 1.00 92.94 92 ASN A O 1
ATOM 713 N N . HIS A 1 93 ? 26.005 0.443 -27.665 1.00 91.94 93 HIS A N 1
ATOM 714 C CA . HIS A 1 93 ? 26.461 1.794 -28.002 1.00 91.94 93 HIS A CA 1
ATOM 715 C C . HIS A 1 93 ? 27.733 2.226 -27.273 1.00 91.94 93 HIS A C 1
ATOM 717 O O . HIS A 1 93 ? 28.473 3.074 -27.774 1.00 91.94 93 HIS A O 1
ATOM 723 N N . TYR A 1 94 ? 27.956 1.714 -26.064 1.00 94.56 94 TYR A N 1
ATOM 724 C CA . TYR A 1 94 ? 29.181 1.962 -25.321 1.00 94.56 94 TYR A CA 1
ATOM 725 C C . TYR A 1 94 ? 30.344 1.175 -25.933 1.00 94.56 94 TYR A C 1
ATOM 727 O O . TYR A 1 94 ? 31.391 1.752 -26.203 1.00 94.56 94 TYR A O 1
ATOM 735 N N . ILE A 1 95 ? 30.138 -0.112 -26.232 1.00 95.81 95 ILE A N 1
ATOM 736 C CA . ILE A 1 95 ? 31.133 -0.967 -26.898 1.00 95.81 95 ILE A CA 1
ATOM 737 C C . ILE A 1 95 ? 31.543 -0.364 -28.247 1.00 95.81 95 ILE A C 1
ATOM 739 O O . ILE A 1 95 ? 32.730 -0.186 -28.493 1.00 95.81 95 ILE A O 1
ATOM 743 N N . GLU A 1 96 ? 30.582 0.030 -29.085 1.00 94.31 96 GLU A N 1
ATOM 744 C CA . GLU A 1 96 ? 30.831 0.674 -30.385 1.00 94.31 96 GLU A CA 1
ATOM 745 C C . GLU A 1 96 ? 31.702 1.932 -30.274 1.00 94.31 96 GLU A C 1
ATOM 747 O O . GLU A 1 96 ? 32.502 2.209 -31.164 1.00 94.31 96 GLU A O 1
ATOM 752 N N . ARG A 1 97 ? 31.546 2.707 -29.195 1.00 95.88 97 ARG A N 1
ATOM 753 C CA . ARG A 1 97 ? 32.276 3.966 -28.997 1.00 95.88 97 ARG A CA 1
ATOM 754 C C . ARG A 1 97 ? 33.651 3.807 -28.365 1.00 95.88 97 ARG A C 1
ATOM 756 O O . ARG A 1 97 ? 34.459 4.724 -28.493 1.00 95.88 97 ARG A O 1
ATOM 763 N N . HIS A 1 98 ? 33.891 2.716 -27.648 1.00 96.38 98 HIS A N 1
ATOM 764 C CA . HIS A 1 98 ? 35.032 2.616 -26.736 1.00 96.38 98 HIS A CA 1
ATOM 765 C C . HIS A 1 98 ? 35.871 1.345 -26.904 1.00 96.38 98 HIS A C 1
ATOM 767 O O . HIS A 1 98 ? 36.885 1.220 -26.227 1.00 96.38 98 HIS A O 1
ATOM 773 N N . ALA A 1 99 ? 35.475 0.395 -27.755 1.00 95.75 99 ALA A N 1
ATOM 774 C CA . ALA A 1 99 ? 36.261 -0.815 -27.967 1.00 95.75 99 ALA A CA 1
ATOM 775 C C . ALA A 1 99 ? 37.588 -0.507 -28.683 1.00 95.75 99 ALA A C 1
ATOM 777 O O . ALA A 1 99 ? 37.607 0.159 -29.718 1.00 95.75 99 ALA A O 1
ATOM 778 N N . GLU A 1 100 ? 38.684 -1.050 -28.153 1.00 94.19 100 GLU A N 1
ATOM 779 C CA . GLU A 1 100 ? 40.021 -0.984 -28.746 1.00 94.19 100 GLU A CA 1
ATOM 780 C C . GLU A 1 100 ? 40.447 -2.373 -29.263 1.00 94.19 100 GLU A C 1
ATOM 782 O O . GLU A 1 100 ? 40.015 -3.390 -28.706 1.00 94.19 100 GLU A O 1
ATOM 787 N N . PRO A 1 101 ? 41.264 -2.450 -30.332 1.00 87.94 101 PRO A N 1
ATOM 788 C CA . PRO A 1 101 ? 41.845 -3.710 -30.791 1.00 87.94 101 PRO A CA 1
ATOM 789 C C . PRO A 1 101 ? 42.754 -4.343 -29.728 1.00 87.94 101 PRO A C 1
ATOM 791 O O . PRO A 1 101 ? 43.357 -3.631 -28.926 1.00 87.94 101 PRO A O 1
ATOM 794 N N . LEU A 1 102 ? 42.870 -5.675 -29.760 1.00 78.81 102 LEU A N 1
ATOM 795 C CA . LEU A 1 102 ? 43.830 -6.430 -28.943 1.00 78.81 102 LEU A CA 1
ATOM 796 C C . LEU A 1 102 ? 45.275 -6.232 -29.412 1.00 78.81 102 LEU A C 1
ATOM 798 O O . LEU A 1 102 ? 45.486 -6.165 -30.646 1.00 78.81 102 LEU A O 1
#